Protein AF-A0A3D0R2D8-F1 (afdb_monomer_lite)

Foldseek 3Di:
DVVVVVVVVVVVVLLVVLVVQLVVCVVDDHDQLNLQLSLQLSQQFKKKWQALVRDIWIAHNVSDTDDRDDDAFQDWDQLDSGGIMTTDDDDHHDPCNVSSRVSSSVSSNVNVPPPPPVPVVVPLPVVLVCQLPDPVHDPVSNCVSCVSSVHHPVDDDDDDADDDDVPDDSSVVPD

pLDDT: mean 83.96, std 15.64, range [38.38, 98.12]

Radius of gyration: 22.22 Å; chains: 1; bounding box: 47×28×76 Å

Sequence (175 aa):
MLLRLSALDADAATAVRVIAHFEALLGGPIDAVSLVRSTAGLAECTAGLELADGRTVRFGPDGIALPGVPGQVSGGADLGAAGRVWLERRGAAGPFDEIVLEWMGVAARLLGTRPRTAEPPHAADPALLELVLSEREAVEDRARALRLLGLAPELPLRVVAVAGRPGADAGLEAV

Secondary structure (DSSP, 8-state):
-HHHHHHHHHHHHHHHHHHHHHHHHHTS---HHHHHHHHHHHHTSEEEEEETTS-EEEE-TTS-B--SS--S-SEEEE-GGGEEEEEE-SSSPPTTHHHHHHHHHHHHHHHHHS-----------HHHHHHHH-TTS-HHHHHHHHHHTT--TTSPP------PPTTS-HHHH--

Structure (mmCIF, N/CA/C/O backbone):
data_AF-A0A3D0R2D8-F1
#
_entry.id   AF-A0A3D0R2D8-F1
#
loop_
_atom_site.group_PDB
_atom_site.id
_atom_site.type_symbol
_atom_site.label_atom_id
_atom_site.label_alt_id
_atom_site.label_comp_id
_atom_site.label_asym_id
_atom_site.label_entity_id
_atom_site.label_seq_id
_atom_site.pdbx_PDB_ins_code
_atom_site.Cartn_x
_atom_site.Cartn_y
_atom_site.Cartn_z
_atom_site.occupancy
_atom_site.B_iso_or_equiv
_atom_site.auth_seq_id
_atom_site.auth_comp_id
_atom_site.auth_asym_id
_atom_site.auth_atom_id
_atom_site.pdbx_PDB_model_num
ATOM 1 N N . MET A 1 1 ? -22.496 -6.042 34.287 1.00 58.41 1 MET A N 1
ATOM 2 C CA . MET A 1 1 ? -21.044 -5.861 34.049 1.00 58.41 1 MET A CA 1
ATOM 3 C C . MET A 1 1 ? -20.459 -6.765 32.958 1.00 58.41 1 MET A C 1
ATOM 5 O O . MET A 1 1 ? -19.422 -6.399 32.430 1.00 58.41 1 MET A O 1
ATOM 9 N N . LEU A 1 2 ? -21.104 -7.870 32.551 1.00 65.19 2 LEU A N 1
ATOM 10 C CA . LEU A 1 2 ? -20.575 -8.783 31.517 1.00 65.19 2 LEU A CA 1
ATOM 11 C C . LEU A 1 2 ? -20.416 -8.140 30.123 1.00 65.19 2 LEU A C 1
ATOM 13 O O . LEU A 1 2 ? -19.392 -8.332 29.486 1.00 65.19 2 LEU A O 1
ATOM 17 N N . LEU A 1 3 ? -21.358 -7.289 29.698 1.00 67.06 3 LEU A N 1
ATOM 18 C CA . LEU A 1 3 ? -21.352 -6.672 28.359 1.00 67.06 3 LEU A CA 1
ATOM 19 C C . LEU A 1 3 ? -20.099 -5.834 28.047 1.00 67.06 3 LEU A C 1
ATOM 21 O O . LEU A 1 3 ? -19.654 -5.813 26.905 1.00 67.06 3 LEU A O 1
ATOM 25 N N . ARG A 1 4 ? -19.509 -5.151 29.042 1.00 73.56 4 ARG A N 1
ATOM 26 C CA . ARG A 1 4 ? -18.296 -4.344 28.811 1.00 73.56 4 ARG A CA 1
ATOM 27 C C . ARG A 1 4 ? -17.041 -5.200 28.691 1.00 73.56 4 ARG A C 1
ATOM 29 O O . ARG A 1 4 ? -16.153 -4.824 27.943 1.00 73.56 4 ARG A O 1
ATOM 36 N N . LEU A 1 5 ? -16.983 -6.331 29.395 1.00 69.62 5 LEU A N 1
ATOM 37 C CA . LEU A 1 5 ? -15.865 -7.266 29.289 1.00 69.62 5 LEU A CA 1
ATOM 38 C C . LEU A 1 5 ? -15.897 -7.996 27.941 1.00 69.62 5 LEU A C 1
ATOM 40 O O . LEU A 1 5 ? -14.864 -8.119 27.301 1.00 69.62 5 LEU A O 1
ATOM 44 N N . SER A 1 6 ? -17.086 -8.396 27.481 1.00 64.62 6 SER A N 1
ATOM 45 C CA . SER A 1 6 ? -17.270 -9.021 26.165 1.00 64.62 6 SER A CA 1
ATOM 46 C C . SER A 1 6 ? -16.885 -8.093 25.011 1.00 64.62 6 SER A C 1
ATOM 48 O O . SER A 1 6 ? -16.268 -8.538 24.052 1.00 64.62 6 SER A O 1
ATOM 50 N N . ALA A 1 7 ? -17.226 -6.803 25.104 1.00 67.00 7 ALA A N 1
ATOM 51 C CA . ALA A 1 7 ? -16.811 -5.812 24.112 1.00 67.00 7 ALA A CA 1
ATOM 52 C C . ALA A 1 7 ? -15.287 -5.601 24.122 1.00 67.00 7 ALA A C 1
ATOM 54 O O . ALA A 1 7 ? -14.669 -5.592 23.066 1.00 67.00 7 ALA A O 1
ATOM 55 N N . LEU A 1 8 ? -14.677 -5.514 25.311 1.00 77.12 8 LEU A N 1
ATOM 56 C CA . LEU A 1 8 ? -13.225 -5.372 25.448 1.00 77.12 8 LEU A CA 1
ATOM 57 C C . LEU A 1 8 ? -12.466 -6.572 24.854 1.00 77.12 8 LEU A C 1
ATOM 59 O O . LEU A 1 8 ? -11.447 -6.395 24.195 1.00 77.12 8 LEU A O 1
ATOM 63 N N . ASP A 1 9 ? -12.979 -7.784 25.076 1.00 79.31 9 ASP A N 1
ATOM 64 C CA . ASP A 1 9 ? -12.419 -9.023 24.529 1.00 79.31 9 ASP A CA 1
ATOM 65 C C . ASP A 1 9 ? -12.552 -9.078 22.997 1.00 79.31 9 ASP A C 1
ATOM 67 O O . ASP A 1 9 ? -11.610 -9.442 22.294 1.00 79.31 9 ASP A O 1
ATOM 71 N N . ALA A 1 10 ? -13.686 -8.619 22.454 1.00 79.94 10 ALA A N 1
ATOM 72 C CA . ALA A 1 10 ? -13.892 -8.514 21.010 1.00 79.94 10 ALA A CA 1
ATOM 73 C C . ALA A 1 10 ? -12.959 -7.480 20.349 1.00 79.94 10 ALA A C 1
ATOM 75 O O . ALA A 1 10 ? -12.426 -7.743 19.263 1.00 79.94 10 ALA A O 1
ATOM 76 N N . ASP A 1 11 ? -12.726 -6.338 20.998 1.00 86.88 11 ASP A N 1
ATOM 77 C CA . ASP A 1 11 ? -11.808 -5.303 20.512 1.00 86.88 11 ASP A CA 1
ATOM 78 C C . ASP A 1 11 ? -10.357 -5.790 20.554 1.00 86.88 11 ASP A C 1
ATOM 80 O O . ASP A 1 11 ? -9.629 -5.659 19.568 1.00 86.88 11 ASP A O 1
ATOM 84 N N . ALA A 1 12 ? -9.954 -6.446 21.646 1.00 88.38 12 ALA A N 1
ATOM 85 C CA . ALA A 1 12 ? -8.637 -7.065 21.763 1.00 88.38 12 ALA A CA 1
ATOM 86 C C . ALA A 1 12 ? -8.424 -8.146 20.691 1.00 88.38 12 ALA A C 1
ATOM 88 O O . ALA A 1 12 ? -7.400 -8.154 20.006 1.00 88.38 12 ALA A O 1
ATOM 89 N N . ALA A 1 13 ? -9.416 -9.015 20.475 1.00 88.56 13 ALA A N 1
ATOM 90 C CA . ALA A 1 13 ? -9.363 -10.018 19.417 1.00 88.56 13 ALA A CA 1
ATOM 91 C C . ALA A 1 13 ? -9.268 -9.380 18.020 1.00 88.56 13 ALA A C 1
ATOM 93 O O . ALA A 1 13 ? -8.617 -9.931 17.133 1.00 88.56 13 ALA A O 1
ATOM 94 N N . THR A 1 14 ? -9.895 -8.219 17.809 1.00 89.88 14 THR A N 1
ATOM 95 C CA . THR A 1 14 ? -9.796 -7.473 16.545 1.00 89.88 14 THR A CA 1
ATOM 96 C C . THR A 1 14 ? -8.408 -6.874 16.352 1.00 89.88 14 THR A C 1
ATOM 98 O O . THR A 1 14 ? -7.830 -7.052 15.281 1.00 89.88 14 THR A O 1
ATOM 101 N N . ALA A 1 15 ? -7.830 -6.260 17.385 1.00 91.19 15 ALA A N 1
ATOM 102 C CA . ALA A 1 15 ? -6.461 -5.750 17.340 1.00 91.19 15 ALA A CA 1
ATOM 103 C C . ALA A 1 15 ? -5.446 -6.862 17.013 1.00 91.19 15 ALA A C 1
ATOM 105 O O . ALA A 1 15 ? -4.596 -6.691 16.140 1.00 91.19 15 ALA A O 1
ATOM 106 N N . VAL A 1 16 ? -5.586 -8.041 17.632 1.00 93.31 16 VAL A N 1
ATOM 107 C CA . VAL A 1 16 ? -4.740 -9.210 17.325 1.00 93.31 16 VAL A CA 1
ATOM 108 C C . VAL A 1 16 ? -4.914 -9.672 15.875 1.00 93.31 16 VAL A C 1
ATOM 110 O O . VAL A 1 16 ? -3.930 -10.019 15.226 1.00 93.31 16 VAL A O 1
ATOM 113 N N . ARG A 1 17 ? -6.136 -9.647 15.325 1.00 92.88 17 ARG A N 1
ATOM 114 C CA . ARG A 1 17 ? -6.368 -9.979 13.907 1.00 92.88 17 ARG A CA 1
ATOM 115 C C . ARG A 1 17 ? -5.703 -8.991 12.952 1.00 92.88 17 ARG A C 1
ATOM 117 O O . ARG A 1 17 ? -5.198 -9.424 11.919 1.00 92.88 17 ARG A O 1
ATOM 124 N N . VAL A 1 18 ? -5.687 -7.698 13.285 1.00 94.19 18 VAL A N 1
ATOM 125 C CA . VAL A 1 18 ? -4.964 -6.682 12.502 1.00 94.19 18 VAL A CA 1
ATOM 126 C C . VAL A 1 18 ? -3.472 -7.005 12.479 1.00 94.19 18 VAL A C 1
ATOM 128 O O . VAL A 1 18 ? -2.885 -7.070 11.402 1.00 94.19 18 VAL A O 1
ATOM 131 N N . ILE A 1 19 ? -2.880 -7.289 13.641 1.00 93.75 19 ILE A N 1
ATOM 132 C CA . ILE A 1 19 ? -1.465 -7.674 13.750 1.00 93.75 19 ILE A CA 1
ATOM 133 C C . ILE A 1 19 ? -1.178 -8.920 12.904 1.00 93.75 19 ILE A C 1
ATOM 135 O O . ILE A 1 19 ? -0.324 -8.884 12.020 1.00 93.75 19 ILE A O 1
ATOM 139 N N . ALA A 1 20 ? -1.956 -9.986 13.104 1.00 93.06 20 ALA A N 1
ATOM 140 C CA . ALA A 1 20 ? -1.786 -11.248 12.388 1.00 93.06 20 ALA A CA 1
ATOM 141 C C . ALA A 1 20 ? -1.917 -11.087 10.861 1.00 93.06 20 ALA A C 1
ATOM 143 O O . ALA A 1 20 ? -1.238 -11.779 10.103 1.00 93.06 20 ALA A O 1
ATOM 144 N N . HIS A 1 21 ? -2.764 -10.163 10.391 1.00 93.62 21 HIS A N 1
ATOM 145 C CA . HIS A 1 21 ? -2.882 -9.847 8.968 1.00 93.62 21 HIS A CA 1
ATOM 146 C C . HIS A 1 21 ? -1.572 -9.286 8.399 1.00 93.62 21 HIS A C 1
ATOM 148 O O . HIS A 1 21 ? -1.103 -9.744 7.355 1.00 93.62 21 HIS A O 1
ATOM 154 N N . PHE A 1 22 ? -0.956 -8.320 9.085 1.00 94.62 22 PHE A N 1
ATOM 155 C CA . PHE A 1 22 ? 0.317 -7.752 8.644 1.00 94.62 22 PHE A CA 1
ATOM 156 C C . PHE A 1 22 ? 1.475 -8.739 8.792 1.00 94.62 22 PHE A C 1
ATOM 158 O O . PHE A 1 22 ? 2.309 -8.819 7.893 1.00 94.62 22 PHE A O 1
ATOM 165 N N . GLU A 1 23 ? 1.508 -9.543 9.855 1.00 93.50 23 GLU A N 1
ATOM 166 C CA . GLU A 1 23 ? 2.488 -10.628 9.994 1.00 93.50 23 GLU A CA 1
ATOM 167 C C . GLU A 1 23 ? 2.396 -11.627 8.831 1.00 93.50 23 GLU A C 1
ATOM 169 O O . GLU A 1 23 ? 3.422 -12.018 8.272 1.00 93.50 23 GLU A O 1
ATOM 174 N N . ALA A 1 24 ? 1.180 -11.985 8.401 1.00 90.75 24 ALA A N 1
ATOM 175 C CA . ALA A 1 24 ? 0.974 -12.853 7.244 1.00 90.75 24 ALA A CA 1
ATOM 176 C C . ALA A 1 24 ? 1.486 -12.219 5.938 1.00 90.75 24 ALA A C 1
ATOM 178 O O . ALA A 1 24 ? 2.142 -12.901 5.149 1.00 90.75 24 ALA A O 1
ATOM 179 N N . LEU A 1 25 ? 1.247 -10.918 5.724 1.00 88.19 25 LEU A N 1
ATOM 180 C CA . LEU A 1 25 ? 1.807 -10.182 4.581 1.00 88.19 25 LEU A CA 1
ATOM 181 C C . LEU A 1 25 ? 3.342 -10.146 4.614 1.00 88.19 25 LEU A C 1
ATOM 183 O O . LEU A 1 25 ? 3.988 -10.276 3.575 1.00 88.19 25 LEU A O 1
ATOM 187 N N . LEU A 1 26 ? 3.927 -9.996 5.803 1.00 87.19 26 LEU A N 1
ATOM 188 C CA . LEU A 1 26 ? 5.376 -9.954 6.012 1.00 87.19 26 LEU A CA 1
ATOM 189 C C . LEU A 1 26 ? 6.051 -11.331 5.924 1.00 87.19 26 LEU A C 1
ATOM 191 O O . LEU A 1 26 ? 7.269 -11.401 5.760 1.00 87.19 26 LEU A O 1
ATOM 195 N N . GLY A 1 27 ? 5.280 -12.419 5.991 1.00 82.25 27 GLY A N 1
ATOM 196 C CA . GLY A 1 27 ? 5.772 -13.788 5.828 1.00 82.25 27 GLY A CA 1
ATOM 197 C C . GLY A 1 27 ? 6.194 -14.149 4.397 1.00 82.25 27 GLY A C 1
ATOM 198 O O . GLY A 1 27 ? 6.804 -15.200 4.193 1.00 82.25 27 GLY A O 1
ATOM 199 N N . GLY A 1 28 ? 5.894 -13.300 3.407 1.00 77.19 28 GLY A N 1
ATOM 200 C CA . GLY A 1 28 ? 6.217 -13.510 1.994 1.00 77.19 28 GLY A CA 1
ATOM 201 C C . GLY A 1 28 ? 6.883 -12.300 1.323 1.00 77.19 28 GLY A C 1
ATOM 202 O O . GLY A 1 28 ? 7.179 -11.295 1.974 1.00 77.19 28 GLY A O 1
ATOM 203 N N . PRO A 1 29 ? 7.157 -12.375 0.007 1.00 75.88 29 PRO A N 1
ATOM 204 C CA . PRO A 1 29 ? 7.560 -11.206 -0.764 1.00 75.88 29 PRO A CA 1
ATOM 205 C C . PRO A 1 29 ? 6.412 -10.188 -0.775 1.00 75.88 29 PRO A C 1
ATOM 207 O O . PRO A 1 29 ? 5.359 -10.429 -1.358 1.00 75.88 29 PRO A O 1
ATOM 210 N N . ILE A 1 30 ? 6.630 -9.057 -0.108 1.00 83.12 30 ILE A N 1
ATOM 211 C CA . ILE A 1 30 ? 5.672 -7.960 -0.011 1.00 83.12 30 ILE A CA 1
ATOM 212 C C . ILE A 1 30 ? 6.052 -6.845 -0.987 1.00 83.12 30 ILE A C 1
ATOM 214 O O . ILE A 1 30 ? 7.210 -6.429 -1.054 1.00 83.12 30 ILE A O 1
ATOM 218 N N . ASP A 1 31 ? 5.068 -6.358 -1.740 1.00 89.19 31 ASP A N 1
ATOM 219 C CA . ASP A 1 31 ? 5.195 -5.182 -2.596 1.00 89.19 31 ASP A CA 1
ATOM 220 C C . ASP A 1 31 ? 4.216 -4.076 -2.170 1.00 89.19 31 ASP A C 1
ATOM 222 O O . ASP A 1 31 ? 3.278 -4.289 -1.396 1.00 89.19 31 ASP A O 1
ATOM 226 N N . ALA A 1 32 ? 4.454 -2.861 -2.669 1.00 92.31 32 ALA A N 1
ATOM 227 C CA . ALA A 1 32 ? 3.651 -1.687 -2.336 1.00 92.31 32 ALA A CA 1
ATOM 228 C C . ALA A 1 32 ? 2.169 -1.847 -2.724 1.00 92.31 32 ALA A C 1
ATOM 230 O O . ALA A 1 32 ? 1.289 -1.360 -2.018 1.00 92.31 32 ALA A O 1
ATOM 231 N N . VAL A 1 33 ? 1.879 -2.539 -3.830 1.00 93.31 33 VAL A N 1
ATOM 232 C CA . VAL A 1 33 ? 0.512 -2.732 -4.335 1.00 93.31 33 VAL A CA 1
ATOM 233 C C . VAL A 1 33 ? -0.282 -3.643 -3.409 1.00 93.31 33 VAL A C 1
ATOM 235 O O . VAL A 1 33 ? -1.394 -3.299 -3.008 1.00 93.31 33 VAL A O 1
ATOM 238 N N . SER A 1 34 ? 0.295 -4.784 -3.054 1.00 93.62 34 SER A N 1
ATOM 239 C CA . SER A 1 34 ? -0.321 -5.806 -2.216 1.00 93.62 34 SER A CA 1
ATOM 240 C C . SER A 1 34 ? -0.510 -5.302 -0.791 1.00 93.62 34 SER A C 1
ATOM 242 O O . SER A 1 34 ? -1.581 -5.516 -0.222 1.00 93.62 34 SER A O 1
ATOM 244 N N . LEU A 1 35 ? 0.469 -4.564 -0.248 1.00 95.75 35 LEU A N 1
ATOM 245 C CA . LEU A 1 35 ? 0.347 -3.900 1.051 1.00 95.75 35 LEU A CA 1
ATOM 246 C C . LEU A 1 35 ? -0.835 -2.922 1.065 1.00 95.75 35 LEU A C 1
ATOM 248 O O . LEU A 1 35 ? -1.751 -3.082 1.865 1.00 95.75 35 LEU A O 1
ATOM 252 N N . VAL A 1 36 ? -0.853 -1.936 0.161 1.00 97.38 36 VAL A N 1
ATOM 253 C CA . VAL A 1 36 ? -1.885 -0.883 0.173 1.00 97.38 36 VAL A CA 1
ATOM 254 C C . VAL A 1 36 ? -3.274 -1.447 -0.116 1.00 97.38 36 VAL A C 1
ATOM 256 O O . VAL A 1 36 ? -4.235 -1.069 0.554 1.00 97.38 36 VAL A O 1
ATOM 259 N N . ARG A 1 37 ? -3.396 -2.373 -1.077 1.00 96.94 37 ARG A N 1
ATOM 260 C CA . ARG A 1 37 ? -4.674 -3.023 -1.399 1.00 96.94 37 ARG A CA 1
ATOM 261 C C . ARG A 1 37 ? -5.223 -3.805 -0.208 1.00 96.94 37 ARG A C 1
ATOM 263 O O . ARG A 1 37 ? -6.409 -3.694 0.091 1.00 96.94 37 ARG A O 1
ATOM 270 N N . SER A 1 38 ? -4.371 -4.578 0.463 1.00 96.06 38 SER A N 1
ATOM 271 C CA . SER A 1 38 ? -4.790 -5.381 1.617 1.00 96.06 38 SER A CA 1
ATOM 272 C C . SER A 1 38 ? -5.170 -4.489 2.795 1.00 96.06 38 SER A C 1
ATOM 274 O O . SER A 1 38 ? -6.214 -4.712 3.405 1.00 96.06 38 SER A O 1
ATOM 276 N N . THR A 1 39 ? -4.406 -3.419 3.047 1.00 97.75 39 THR A N 1
ATOM 277 C CA . THR A 1 39 ? -4.751 -2.428 4.073 1.00 97.75 39 THR A CA 1
ATOM 278 C C . THR A 1 39 ? -6.089 -1.749 3.792 1.00 97.75 39 THR A C 1
ATOM 280 O O . THR A 1 39 ? -6.881 -1.587 4.715 1.00 97.75 39 THR A O 1
ATOM 283 N N . ALA A 1 40 ? -6.376 -1.377 2.540 1.00 97.19 40 ALA A N 1
ATOM 284 C CA . ALA A 1 40 ? -7.650 -0.750 2.186 1.00 97.19 40 ALA A CA 1
ATOM 285 C C . ALA A 1 40 ? -8.847 -1.675 2.472 1.00 97.19 40 ALA A C 1
ATOM 287 O O . ALA A 1 40 ? -9.860 -1.237 3.018 1.00 97.19 40 ALA A O 1
ATOM 288 N N . GLY A 1 41 ? -8.709 -2.969 2.160 1.00 96.25 41 GLY A N 1
ATOM 289 C CA . GLY A 1 41 ? -9.711 -3.981 2.498 1.00 96.25 41 GLY A CA 1
ATOM 290 C C . GLY A 1 41 ? -9.862 -4.180 4.009 1.00 96.25 41 GLY A C 1
ATOM 291 O O . GLY A 1 41 ? -10.980 -4.185 4.512 1.00 96.25 41 GLY A O 1
ATOM 292 N N . LEU A 1 42 ? -8.748 -4.283 4.742 1.00 95.38 42 LEU A N 1
ATOM 293 C CA . LEU A 1 42 ? -8.740 -4.468 6.198 1.00 95.38 42 LEU A CA 1
ATOM 294 C C . LEU A 1 42 ? -9.343 -3.272 6.952 1.00 95.38 42 LEU A C 1
ATOM 296 O O . LEU A 1 42 ? -10.063 -3.460 7.928 1.00 95.38 42 LEU A O 1
ATOM 300 N N . ALA A 1 43 ? -9.032 -2.049 6.518 1.00 95.62 43 ALA A N 1
ATOM 301 C CA . ALA A 1 43 ? -9.518 -0.816 7.134 1.00 95.62 43 ALA A CA 1
ATOM 302 C C . ALA A 1 43 ? -10.932 -0.429 6.666 1.00 95.62 43 ALA A C 1
ATOM 304 O O . ALA A 1 43 ? -11.526 0.504 7.217 1.00 95.62 43 ALA A O 1
ATOM 305 N N . GLU A 1 44 ? -11.459 -1.096 5.637 1.00 95.44 44 GLU A N 1
ATOM 306 C CA . GLU A 1 44 ? -12.734 -0.767 4.991 1.00 95.44 44 GLU A CA 1
ATOM 307 C C . GLU A 1 44 ? -12.808 0.711 4.547 1.00 95.44 44 GLU A C 1
ATOM 309 O O . GLU A 1 44 ? -13.859 1.358 4.566 1.00 95.44 44 GLU A O 1
ATOM 314 N N . CYS A 1 45 ? -11.668 1.282 4.159 1.00 96.75 45 CYS A N 1
ATOM 315 C CA . CYS A 1 45 ? -11.562 2.631 3.614 1.00 96.75 45 CYS A CA 1
ATOM 316 C C . CYS A 1 45 ? -10.406 2.719 2.614 1.00 96.75 45 CYS A C 1
ATOM 318 O O . CYS A 1 45 ? -9.630 1.782 2.446 1.00 96.75 45 CYS A O 1
ATOM 320 N N . THR A 1 46 ? -10.299 3.841 1.902 1.00 97.88 46 THR A N 1
ATOM 321 C CA . THR A 1 46 ? -9.178 4.031 0.982 1.00 97.88 46 THR A CA 1
ATOM 322 C C . THR A 1 46 ? -7.874 4.145 1.768 1.00 97.88 46 THR A C 1
ATOM 324 O O . THR A 1 46 ? -7.806 4.885 2.746 1.00 97.88 46 THR A O 1
ATOM 327 N N . ALA A 1 47 ? -6.840 3.442 1.314 1.00 98.12 47 ALA A N 1
ATOM 328 C CA . ALA A 1 47 ? -5.495 3.509 1.872 1.00 98.12 47 ALA A CA 1
ATOM 329 C C . ALA A 1 47 ? -4.499 3.953 0.802 1.00 98.12 47 ALA A C 1
ATOM 331 O O . ALA A 1 47 ? -4.712 3.729 -0.398 1.00 98.12 47 ALA A O 1
ATOM 332 N N . GLY A 1 48 ? -3.393 4.552 1.236 1.00 97.75 48 GLY A N 1
ATOM 333 C CA . GLY A 1 48 ? -2.318 4.932 0.336 1.00 97.75 48 GLY A CA 1
ATOM 334 C C . GLY A 1 48 ? -0.930 4.898 0.955 1.00 97.75 48 GLY A C 1
ATOM 335 O O . GLY A 1 48 ? -0.758 4.924 2.175 1.00 97.75 48 GLY A O 1
ATOM 336 N N . LEU A 1 49 ? 0.053 4.802 0.066 1.00 97.00 49 LEU A N 1
ATOM 337 C CA . LEU A 1 49 ? 1.483 4.808 0.339 1.00 97.00 49 LEU A CA 1
ATOM 338 C C . LEU A 1 49 ? 2.164 5.696 -0.697 1.00 97.00 49 LEU A C 1
ATOM 340 O O . LEU A 1 49 ? 1.958 5.538 -1.899 1.00 97.00 49 LEU A O 1
ATOM 344 N N . GLU A 1 50 ? 3.014 6.588 -0.225 1.00 94.88 50 GLU A N 1
ATOM 345 C CA . GLU A 1 50 ? 3.960 7.343 -1.032 1.00 94.88 50 GLU A CA 1
ATOM 346 C C . GLU A 1 50 ? 5.350 6.867 -0.631 1.00 94.88 50 GLU A C 1
ATOM 348 O O . GLU A 1 50 ? 5.667 6.810 0.558 1.00 94.88 50 GLU A O 1
ATOM 353 N N . LEU A 1 51 ? 6.140 6.463 -1.620 1.00 90.81 51 LEU A N 1
ATOM 354 C CA . LEU A 1 51 ? 7.505 5.987 -1.441 1.00 90.81 51 LEU A CA 1
ATOM 355 C C . LEU A 1 51 ? 8.495 7.154 -1.497 1.00 90.81 51 LEU A C 1
ATOM 357 O O . LEU A 1 51 ? 8.196 8.227 -2.011 1.00 90.81 51 LEU A O 1
ATOM 361 N N . ALA A 1 52 ? 9.719 6.901 -1.038 1.00 86.75 52 ALA A N 1
ATOM 362 C CA . ALA A 1 52 ? 10.834 7.850 -1.082 1.00 86.75 52 ALA A CA 1
ATOM 363 C C . ALA A 1 52 ? 11.111 8.452 -2.475 1.00 86.75 52 ALA A C 1
ATOM 365 O O . ALA A 1 52 ? 11.580 9.580 -2.587 1.00 86.75 52 ALA A O 1
ATOM 366 N N . ASP A 1 53 ? 10.837 7.685 -3.535 1.00 82.56 53 ASP A N 1
ATOM 367 C CA . ASP A 1 53 ? 11.020 8.082 -4.936 1.00 82.56 53 ASP A CA 1
ATOM 368 C C . ASP A 1 53 ? 9.824 8.873 -5.507 1.00 82.56 53 ASP A C 1
ATOM 370 O O . ASP A 1 53 ? 9.781 9.161 -6.700 1.00 82.56 53 ASP A O 1
ATOM 374 N N . GLY A 1 54 ? 8.850 9.231 -4.664 1.00 85.94 54 GLY A N 1
ATOM 375 C CA . GLY A 1 54 ? 7.654 9.983 -5.040 1.00 85.94 54 GLY A CA 1
ATOM 376 C C . GLY A 1 54 ? 6.567 9.136 -5.703 1.00 85.9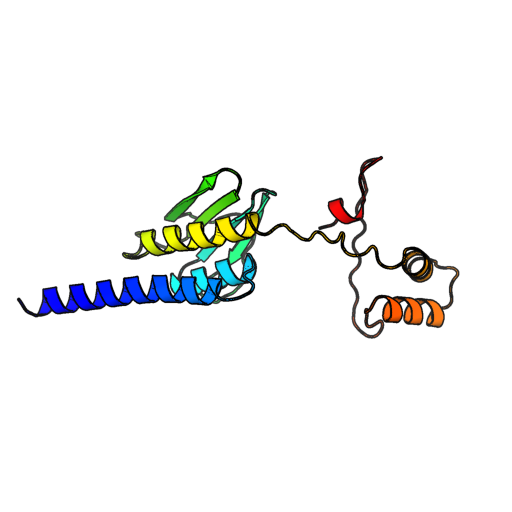4 54 GLY A C 1
ATOM 377 O O . GLY A 1 54 ? 5.487 9.655 -5.989 1.00 85.94 54 GLY A O 1
ATOM 378 N N . ARG A 1 55 ? 6.797 7.835 -5.939 1.00 88.06 55 ARG A N 1
ATOM 379 C CA . ARG A 1 55 ? 5.745 6.957 -6.462 1.00 88.06 55 ARG A CA 1
ATOM 380 C C . ARG A 1 55 ? 4.657 6.777 -5.417 1.00 88.06 55 ARG A C 1
ATOM 382 O O . ARG A 1 55 ? 4.920 6.455 -4.257 1.00 88.06 55 ARG A O 1
ATOM 389 N N . THR A 1 56 ? 3.420 6.919 -5.870 1.00 93.44 56 THR A N 1
ATOM 390 C CA . THR A 1 56 ? 2.239 6.818 -5.024 1.00 93.44 56 THR A CA 1
ATOM 391 C C . THR A 1 56 ? 1.363 5.643 -5.430 1.00 93.44 56 THR A C 1
ATOM 393 O O . THR A 1 56 ? 1.039 5.467 -6.604 1.00 93.44 56 THR A O 1
ATOM 396 N N . VAL A 1 57 ? 0.934 4.867 -4.439 1.00 95.19 57 VAL A N 1
ATOM 397 C CA . VAL A 1 57 ? 0.006 3.748 -4.581 1.00 95.19 57 VAL A CA 1
ATOM 398 C C . VAL A 1 57 ? -1.217 4.025 -3.718 1.00 95.19 57 VAL A C 1
ATOM 400 O O . VAL A 1 57 ? -1.081 4.360 -2.544 1.00 95.19 57 VAL A O 1
ATOM 403 N N . ARG A 1 58 ? -2.415 3.881 -4.290 1.00 97.50 58 ARG A N 1
ATOM 404 C CA . ARG A 1 58 ? -3.679 4.170 -3.605 1.00 97.50 58 ARG A CA 1
ATOM 405 C C . ARG A 1 58 ? -4.759 3.183 -4.031 1.00 97.50 58 ARG A C 1
ATOM 407 O O . ARG A 1 58 ? -4.921 2.932 -5.225 1.00 97.50 58 ARG A O 1
ATOM 414 N N . PHE A 1 59 ? -5.498 2.635 -3.071 1.00 97.94 59 PHE A N 1
ATOM 415 C CA . PHE A 1 59 ? -6.555 1.651 -3.323 1.00 97.94 59 PHE A CA 1
ATOM 416 C C . PHE A 1 59 ? -7.816 1.959 -2.522 1.00 97.94 59 PHE A C 1
ATOM 418 O O . PHE A 1 59 ? -7.740 2.410 -1.380 1.00 97.94 59 PHE A O 1
ATOM 425 N N . GLY A 1 60 ? -8.976 1.718 -3.132 1.00 96.00 60 GLY A N 1
ATOM 426 C CA . GLY A 1 60 ? -10.262 1.662 -2.444 1.00 96.00 60 GLY A CA 1
ATOM 427 C C . GLY A 1 60 ? -10.446 0.359 -1.655 1.00 96.00 60 GLY A C 1
ATOM 428 O O . GLY A 1 60 ? -9.724 -0.612 -1.895 1.00 96.00 60 GLY A O 1
ATOM 429 N N . PRO A 1 61 ? -11.421 0.312 -0.726 1.00 95.94 61 PRO A N 1
ATOM 430 C CA . PRO A 1 61 ? -11.718 -0.891 0.061 1.00 95.94 61 PRO A CA 1
ATOM 431 C C . PRO A 1 61 ? -12.259 -2.056 -0.783 1.00 95.94 61 PRO A C 1
ATOM 433 O O . PRO A 1 61 ? -12.229 -3.204 -0.357 1.00 95.94 61 PRO A O 1
ATOM 436 N N . ASP A 1 62 ? -12.720 -1.767 -1.998 1.00 92.06 62 ASP A N 1
ATOM 437 C CA . ASP A 1 62 ? -13.108 -2.727 -3.035 1.00 92.06 62 ASP A CA 1
ATOM 438 C C . ASP A 1 62 ? -11.906 -3.321 -3.797 1.00 92.06 62 ASP A C 1
ATOM 440 O O . ASP 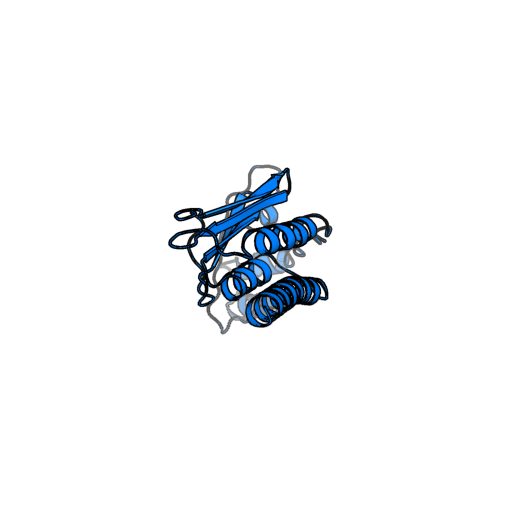A 1 62 ? -12.076 -4.147 -4.695 1.00 92.06 62 ASP A O 1
ATOM 444 N N . GLY A 1 63 ? -10.684 -2.905 -3.457 1.00 90.12 63 GLY A N 1
ATOM 445 C CA . GLY A 1 63 ? -9.459 -3.329 -4.125 1.00 90.12 63 GLY A CA 1
ATOM 446 C C . GLY A 1 63 ? -9.220 -2.646 -5.473 1.00 90.12 63 GLY A C 1
ATOM 447 O O . GLY A 1 63 ? -8.301 -3.047 -6.196 1.00 90.12 63 GLY A O 1
ATOM 448 N N . ILE A 1 64 ? -9.995 -1.611 -5.814 1.00 91.06 64 ILE A N 1
ATOM 449 C CA . ILE A 1 64 ? -9.817 -0.842 -7.047 1.00 91.06 64 ILE A CA 1
ATOM 450 C C . ILE A 1 64 ? -8.689 0.175 -6.861 1.00 91.06 64 ILE A C 1
ATOM 452 O O . ILE A 1 64 ? -8.642 0.914 -5.875 1.00 91.06 64 ILE A O 1
ATOM 456 N N . ALA A 1 65 ? -7.764 0.218 -7.821 1.00 93.44 65 ALA A N 1
ATOM 457 C CA . ALA A 1 65 ? -6.697 1.211 -7.842 1.00 93.44 65 ALA A CA 1
ATOM 458 C C . ALA A 1 65 ? -7.276 2.612 -8.083 1.00 93.44 65 ALA A C 1
ATOM 460 O O . ALA A 1 65 ? -8.097 2.816 -8.980 1.00 93.44 65 ALA A O 1
ATOM 461 N N . LEU A 1 66 ? -6.814 3.583 -7.303 1.00 92.69 66 LEU A N 1
ATOM 462 C CA . LEU A 1 66 ? -7.191 4.988 -7.420 1.00 92.69 66 LEU A CA 1
ATOM 463 C C . LEU A 1 66 ? -5.986 5.816 -7.899 1.00 92.69 66 LEU A C 1
ATOM 465 O O . LEU A 1 66 ? -4.846 5.369 -7.769 1.00 92.69 66 LEU A O 1
ATOM 469 N N . PRO A 1 67 ? -6.203 7.028 -8.445 1.00 88.69 67 PRO A N 1
ATOM 470 C CA . PRO A 1 67 ? -5.111 7.924 -8.833 1.00 88.69 67 PRO A CA 1
ATOM 471 C C . PRO A 1 67 ? -4.122 8.211 -7.686 1.00 88.69 67 PRO A C 1
ATOM 473 O O . PRO A 1 67 ? -4.432 8.021 -6.516 1.00 88.69 67 PRO A O 1
ATOM 476 N N . GLY A 1 68 ? -2.928 8.722 -7.982 1.00 75.50 68 GLY A N 1
ATOM 477 C CA . GLY A 1 68 ? -1.913 8.967 -6.943 1.00 75.50 68 GLY A CA 1
ATOM 478 C C . GLY A 1 68 ? -2.228 10.124 -5.984 1.00 75.50 68 GLY A C 1
ATOM 479 O O . GLY A 1 68 ? -1.713 10.162 -4.879 1.00 75.50 68 GLY A O 1
ATOM 480 N N . VAL A 1 69 ? -3.096 11.065 -6.364 1.00 83.19 69 VAL A N 1
ATOM 481 C CA . VAL A 1 69 ? -3.383 12.258 -5.546 1.00 83.19 69 VAL A CA 1
ATOM 482 C C . VAL A 1 69 ? -4.311 11.897 -4.381 1.00 83.19 69 VAL A C 1
ATOM 484 O O . VAL A 1 69 ? -5.450 11.513 -4.664 1.00 83.19 69 VAL A O 1
ATOM 487 N N . PRO A 1 70 ? -3.894 12.023 -3.104 1.00 83.88 70 PRO A N 1
ATOM 488 C CA . PRO A 1 70 ? -4.750 11.699 -1.966 1.00 83.88 70 PRO A CA 1
ATOM 489 C C . PRO A 1 70 ? -6.058 12.493 -1.987 1.00 83.88 70 PRO A C 1
ATOM 491 O O . PRO A 1 70 ? -6.079 13.668 -2.359 1.00 83.88 70 PRO A O 1
ATOM 494 N N . GLY A 1 71 ? -7.147 11.844 -1.582 1.00 85.81 71 GLY A N 1
ATOM 495 C CA . GLY A 1 71 ? -8.403 12.523 -1.280 1.00 85.81 71 GLY A CA 1
ATOM 496 C C . GLY A 1 71 ? -8.338 13.243 0.071 1.00 85.81 71 GLY A C 1
ATOM 497 O O . GLY A 1 71 ? -7.349 13.883 0.426 1.00 85.81 71 GLY A O 1
ATOM 498 N N . GLN A 1 72 ? -9.404 13.122 0.864 1.00 90.12 72 GLN A N 1
ATOM 499 C CA . GLN A 1 72 ? -9.405 13.627 2.235 1.00 90.12 72 GLN A CA 1
ATOM 500 C C . GLN A 1 72 ? -8.728 12.616 3.165 1.00 90.12 72 GLN A C 1
ATOM 502 O O . GLN A 1 72 ? -9.302 11.576 3.482 1.00 90.12 72 GLN A O 1
ATOM 507 N N . VAL A 1 73 ? -7.519 12.941 3.620 1.00 94.25 73 VAL A N 1
ATOM 508 C CA . VAL A 1 73 ? -6.771 12.119 4.579 1.00 94.25 73 VAL A CA 1
ATOM 509 C C . VAL A 1 73 ? -7.421 12.208 5.962 1.00 94.25 73 VAL A C 1
ATOM 511 O O . VAL A 1 73 ? -7.547 13.298 6.518 1.00 94.25 73 VAL A O 1
ATOM 514 N N . SER A 1 74 ? -7.818 11.063 6.519 1.00 93.88 74 SER A N 1
ATOM 515 C CA . SER A 1 74 ? -8.388 10.951 7.870 1.00 93.88 74 SER A CA 1
ATOM 516 C C . SER A 1 74 ? -7.334 10.638 8.936 1.00 93.88 74 SER A C 1
ATOM 518 O O . SER A 1 74 ? -7.556 10.900 10.114 1.00 93.88 74 SER A O 1
ATOM 520 N N . GLY A 1 75 ? -6.192 10.086 8.528 1.00 94.88 75 GLY A N 1
ATOM 521 C CA . GLY A 1 75 ? -5.056 9.772 9.390 1.00 94.88 75 GLY A CA 1
ATOM 522 C C . GLY A 1 75 ? -3.864 9.305 8.561 1.00 94.88 75 GLY A C 1
ATOM 523 O O . GLY A 1 75 ? -4.032 8.845 7.430 1.00 94.88 75 GLY A O 1
ATOM 524 N N . GLY A 1 76 ? -2.657 9.435 9.100 1.00 95.69 76 GLY A N 1
ATOM 525 C CA . GLY A 1 76 ? -1.446 9.006 8.412 1.00 95.69 76 GLY A CA 1
ATOM 526 C C . GLY A 1 76 ? -0.241 8.913 9.331 1.00 95.69 76 GLY A C 1
ATOM 527 O O . GLY A 1 76 ? -0.250 9.456 10.434 1.00 95.69 76 GLY A O 1
ATOM 528 N N . ALA A 1 77 ? 0.787 8.225 8.848 1.00 96.31 77 ALA A N 1
ATOM 529 C CA . ALA A 1 77 ? 2.068 8.090 9.522 1.00 96.31 77 ALA A CA 1
ATOM 530 C C . ALA A 1 77 ? 3.202 8.476 8.567 1.00 96.31 77 ALA A C 1
ATOM 532 O O . ALA A 1 77 ? 3.275 8.003 7.429 1.00 96.31 77 ALA A O 1
ATOM 533 N N . ASP A 1 78 ? 4.085 9.343 9.055 1.00 94.56 78 ASP A N 1
ATOM 534 C CA . ASP A 1 78 ? 5.317 9.722 8.374 1.00 94.56 78 ASP A CA 1
ATOM 535 C C . ASP A 1 78 ? 6.384 8.636 8.599 1.00 94.56 78 ASP A C 1
ATOM 537 O O . ASP A 1 78 ? 6.597 8.150 9.719 1.00 94.56 78 ASP A O 1
ATOM 541 N N . LEU A 1 79 ? 7.031 8.203 7.518 1.00 93.31 79 LEU A N 1
ATOM 542 C CA . LEU A 1 79 ? 8.063 7.165 7.538 1.00 93.31 79 LEU A CA 1
ATOM 543 C C . LEU A 1 79 ? 9.467 7.748 7.311 1.00 93.31 79 LEU A C 1
ATOM 545 O O . LEU A 1 79 ? 10.412 6.993 7.067 1.00 93.31 79 LEU A O 1
ATOM 549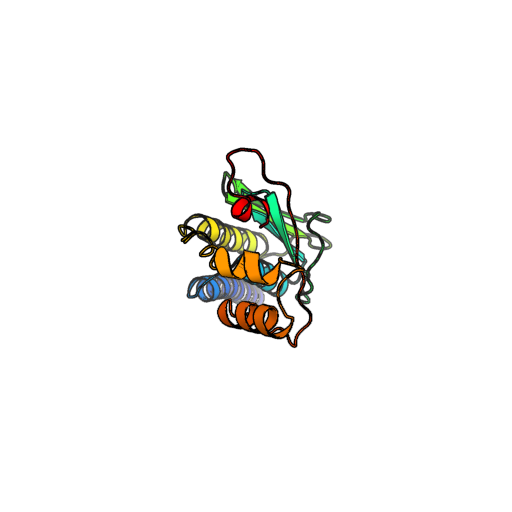 N N . GLY A 1 80 ? 9.620 9.070 7.397 1.00 89.69 80 GLY A N 1
ATOM 550 C CA . GLY A 1 80 ? 10.846 9.800 7.116 1.00 89.69 80 GLY A CA 1
ATOM 551 C C . GLY A 1 80 ? 11.306 9.572 5.681 1.00 89.69 80 GLY A C 1
ATOM 552 O O . GLY A 1 80 ? 10.538 9.677 4.730 1.00 89.69 80 GLY A O 1
ATOM 553 N N . ALA A 1 81 ? 12.571 9.184 5.520 1.00 86.00 81 ALA A N 1
ATOM 554 C CA . ALA A 1 81 ? 13.153 8.912 4.208 1.00 86.00 81 ALA A CA 1
ATOM 555 C C . ALA A 1 81 ? 12.482 7.750 3.449 1.00 86.00 81 ALA A C 1
ATOM 557 O O . ALA A 1 81 ? 12.734 7.608 2.261 1.00 86.00 81 ALA A O 1
ATOM 558 N N . ALA A 1 82 ? 11.655 6.920 4.099 1.00 86.44 82 ALA A N 1
ATOM 559 C CA . ALA A 1 82 ? 10.926 5.840 3.431 1.00 86.44 82 ALA A CA 1
ATOM 560 C C . ALA A 1 82 ? 9.605 6.300 2.778 1.00 86.44 82 ALA A C 1
ATOM 562 O O . ALA A 1 82 ? 9.035 5.540 1.992 1.00 86.44 82 ALA A O 1
ATOM 563 N N . GLY A 1 83 ? 9.137 7.521 3.071 1.00 93.25 83 GLY A N 1
ATOM 564 C CA . GLY A 1 83 ? 7.901 8.094 2.535 1.00 93.25 83 GLY A CA 1
ATOM 565 C C . GLY A 1 83 ? 6.798 8.239 3.587 1.00 93.25 83 GLY A C 1
ATOM 566 O O . GLY A 1 83 ? 7.073 8.597 4.731 1.00 93.25 83 GLY A O 1
ATOM 567 N N . ARG A 1 84 ? 5.538 7.981 3.224 1.00 96.06 84 ARG A N 1
ATOM 568 C CA . ARG A 1 84 ? 4.373 8.145 4.120 1.00 96.06 84 ARG A CA 1
ATOM 569 C C . ARG A 1 84 ? 3.242 7.179 3.792 1.00 96.06 84 ARG A C 1
ATOM 571 O O . ARG A 1 84 ? 3.044 6.818 2.635 1.00 96.06 84 ARG A O 1
ATOM 578 N N . VAL A 1 85 ? 2.440 6.838 4.796 1.00 97.75 85 VAL A N 1
ATOM 579 C CA . VAL A 1 85 ? 1.198 6.059 4.644 1.00 97.75 85 VAL A CA 1
ATOM 580 C C . VAL A 1 85 ? 0.001 6.836 5.169 1.00 97.75 85 VAL A C 1
ATOM 582 O O . VAL A 1 85 ? 0.146 7.685 6.052 1.00 97.75 85 VAL A O 1
ATOM 585 N N . TRP A 1 86 ? -1.184 6.581 4.620 1.00 98.00 86 TRP A N 1
ATOM 586 C CA . TRP A 1 86 ? -2.412 7.245 5.057 1.00 98.00 86 TRP A CA 1
ATOM 587 C C . TRP A 1 86 ? -3.673 6.419 4.809 1.00 98.00 86 TRP A C 1
ATOM 589 O O . TRP A 1 86 ? -3.685 5.493 3.996 1.00 98.00 86 TRP A O 1
ATOM 599 N N . LEU A 1 87 ? -4.746 6.828 5.486 1.00 98.06 87 LEU A N 1
ATOM 600 C CA . LEU A 1 87 ? -6.121 6.383 5.279 1.00 98.06 87 LEU A CA 1
ATOM 601 C C . LEU A 1 87 ? -7.009 7.574 4.877 1.00 98.06 87 LEU A C 1
ATOM 603 O O . LEU A 1 87 ? -6.764 8.714 5.280 1.00 98.06 87 LEU A O 1
ATOM 607 N N . GLU A 1 88 ? -8.051 7.307 4.094 1.00 96.81 88 GLU A N 1
ATOM 608 C CA . GLU A 1 88 ? -9.069 8.270 3.651 1.00 96.81 88 GLU A CA 1
ATOM 609 C C . GLU A 1 88 ? -10.462 7.755 4.052 1.00 96.81 88 GLU A C 1
ATOM 611 O O . GLU A 1 88 ? -11.254 7.266 3.237 1.00 96.81 88 GLU A O 1
ATOM 616 N N . ARG A 1 89 ? -10.757 7.805 5.354 1.00 94.62 89 ARG A N 1
ATOM 617 C CA . ARG A 1 89 ? -12.055 7.404 5.903 1.00 94.62 89 ARG A CA 1
ATOM 618 C C . ARG A 1 89 ? -13.082 8.520 5.740 1.00 94.62 89 ARG A C 1
ATOM 620 O O . ARG A 1 89 ? -12.822 9.687 6.027 1.00 94.62 89 ARG A O 1
ATOM 627 N N . ARG A 1 90 ? -14.301 8.147 5.346 1.00 89.19 90 ARG A N 1
ATOM 628 C CA . ARG A 1 90 ? -15.459 9.043 5.441 1.00 89.19 90 ARG A CA 1
ATOM 629 C C . ARG A 1 90 ? -15.930 9.100 6.894 1.00 89.19 90 ARG A C 1
ATOM 631 O O . ARG A 1 90 ? -16.477 8.123 7.392 1.00 89.19 90 ARG A O 1
ATOM 638 N N . GLY A 1 91 ? -15.747 10.245 7.546 1.00 85.94 91 GLY A N 1
ATOM 639 C CA . GLY A 1 91 ? -16.181 10.473 8.928 1.00 85.94 91 GLY A CA 1
ATOM 640 C C . GLY A 1 91 ? -15.039 10.396 9.942 1.00 85.94 91 GLY A C 1
ATOM 641 O O . GLY A 1 91 ? -13.893 10.689 9.614 1.00 85.94 91 GLY A O 1
ATOM 642 N N . ALA A 1 92 ? -15.370 10.061 11.192 1.00 85.94 92 ALA A N 1
ATOM 643 C CA . ALA A 1 92 ? -14.388 9.952 12.270 1.00 85.94 92 ALA A CA 1
ATOM 644 C C . ALA A 1 92 ? -13.446 8.760 12.054 1.00 85.94 92 ALA A C 1
ATOM 646 O O . ALA A 1 92 ? -13.837 7.775 11.428 1.00 85.94 92 ALA A O 1
ATOM 647 N N . ALA A 1 93 ? -12.231 8.848 12.602 1.00 89.00 93 ALA A N 1
ATOM 648 C CA . ALA A 1 93 ? -11.285 7.738 12.618 1.00 89.00 93 ALA A CA 1
ATOM 649 C C . ALA A 1 93 ? -11.916 6.485 13.249 1.00 89.00 93 ALA A C 1
ATOM 651 O O . ALA A 1 93 ? -12.653 6.568 14.236 1.00 89.00 93 ALA A O 1
ATOM 652 N N . GLY A 1 94 ? -11.633 5.332 12.651 1.00 89.44 94 GLY A N 1
ATOM 653 C CA . GLY A 1 94 ? -12.028 4.035 13.177 1.00 89.44 94 GLY A CA 1
ATOM 654 C C . GLY A 1 94 ? -11.223 3.677 14.431 1.00 89.44 94 GLY A C 1
ATOM 655 O O . GLY A 1 94 ? -10.087 4.129 14.582 1.00 89.44 94 GLY A O 1
ATOM 656 N N . PRO A 1 95 ? -11.768 2.834 15.324 1.00 89.88 95 PRO A N 1
ATOM 657 C CA . PRO A 1 95 ? -11.120 2.479 16.592 1.00 89.88 95 PRO A CA 1
ATOM 658 C C . PRO A 1 95 ? -9.776 1.753 16.422 1.00 89.88 95 PRO A C 1
ATOM 660 O O . PRO A 1 95 ? -8.975 1.736 17.349 1.00 89.88 95 PRO A O 1
ATOM 663 N N . PHE A 1 96 ? -9.519 1.177 15.242 1.00 93.81 96 PHE A N 1
ATOM 664 C CA . PHE A 1 96 ? -8.290 0.447 14.923 1.00 93.81 96 PHE A CA 1
ATOM 665 C C . PHE A 1 96 ? -7.424 1.155 13.869 1.00 93.81 96 PHE A C 1
ATOM 667 O O . PHE A 1 96 ? -6.427 0.591 13.426 1.00 93.81 96 PHE A O 1
A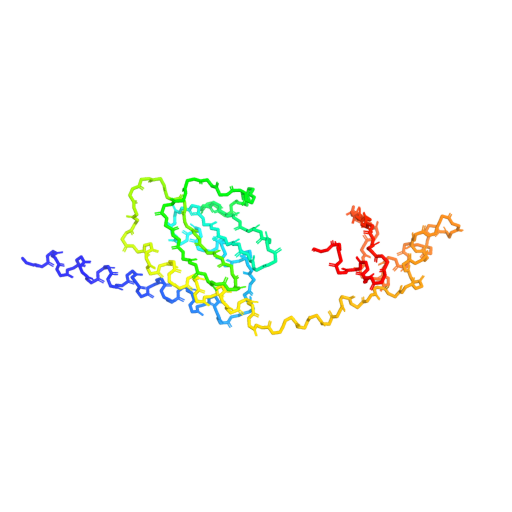TOM 674 N N . ASP A 1 97 ? -7.768 2.380 13.459 1.00 95.44 97 ASP A N 1
ATOM 675 C CA . ASP A 1 97 ? -7.019 3.089 12.410 1.00 95.44 97 ASP A CA 1
ATOM 676 C C . ASP A 1 97 ? -5.573 3.364 12.837 1.00 95.44 97 ASP A C 1
ATOM 678 O O . ASP A 1 97 ? -4.665 3.287 12.015 1.00 95.44 97 ASP A O 1
ATOM 682 N N . GLU A 1 98 ? -5.348 3.634 14.124 1.00 95.62 98 GLU A N 1
ATOM 683 C CA . GLU A 1 98 ? -4.013 3.880 14.674 1.00 95.62 98 GLU A CA 1
ATOM 684 C C . GLU A 1 98 ? -3.121 2.635 14.574 1.00 95.62 98 GLU A C 1
ATOM 686 O O . GLU A 1 98 ? -2.037 2.711 14.000 1.00 95.62 98 GLU A O 1
ATOM 691 N N . ILE A 1 99 ? -3.605 1.470 15.024 1.00 96.75 99 ILE A N 1
ATOM 692 C CA . ILE A 1 99 ? -2.853 0.208 14.924 1.00 96.75 99 ILE A CA 1
ATOM 693 C C . ILE A 1 99 ? -2.667 -0.227 13.463 1.00 96.75 99 ILE A C 1
ATOM 695 O O . ILE A 1 99 ? -1.608 -0.733 13.097 1.00 96.75 99 ILE A O 1
ATOM 699 N N . VAL A 1 100 ? -3.652 0.015 12.590 1.00 97.94 100 VAL A N 1
ATOM 700 C CA . VAL A 1 100 ? -3.511 -0.241 11.149 1.00 97.94 100 VAL A CA 1
ATOM 701 C C . VAL A 1 100 ? -2.409 0.632 10.545 1.00 97.94 100 VAL A C 1
ATOM 703 O O . VAL A 1 100 ? -1.567 0.118 9.810 1.00 97.94 100 VAL A O 1
ATOM 706 N N . LEU A 1 101 ? -2.385 1.932 10.853 1.00 97.81 101 LEU A N 1
ATOM 707 C CA . LEU A 1 101 ? -1.362 2.861 10.362 1.00 97.81 101 LEU A CA 1
ATOM 708 C C . LEU A 1 101 ? 0.029 2.531 10.912 1.00 97.81 101 LEU A C 1
ATOM 710 O O . LEU A 1 101 ? 1.007 2.610 10.167 1.00 97.81 101 LEU A O 1
ATOM 714 N N . GLU A 1 102 ? 0.119 2.129 12.180 1.00 96.88 102 GLU A N 1
ATOM 715 C CA . GLU A 1 102 ? 1.362 1.677 12.806 1.00 96.88 102 GLU A CA 1
ATOM 716 C C . GLU A 1 102 ? 1.949 0.478 12.051 1.00 96.88 102 GLU A C 1
ATOM 718 O O . GLU A 1 102 ? 3.079 0.542 11.556 1.00 96.88 102 GLU A O 1
ATOM 723 N N . TRP A 1 103 ? 1.166 -0.591 11.888 1.00 97.44 103 TRP A N 1
ATOM 724 C CA . TRP A 1 103 ? 1.633 -1.815 11.236 1.00 97.44 103 TRP A CA 1
ATOM 725 C C . TRP A 1 103 ? 1.849 -1.654 9.734 1.00 97.44 103 TRP A C 1
ATOM 727 O O . TRP A 1 103 ? 2.833 -2.170 9.196 1.00 97.44 103 TRP A O 1
ATOM 737 N N . MET A 1 104 ? 1.003 -0.876 9.055 1.00 97.12 104 MET A N 1
ATOM 738 C CA . MET A 1 104 ? 1.241 -0.496 7.664 1.00 97.12 104 MET A CA 1
ATOM 739 C C . MET A 1 104 ? 2.558 0.275 7.529 1.00 97.12 104 MET A C 1
ATOM 741 O O . MET A 1 104 ? 3.312 0.026 6.589 1.00 97.12 104 MET A O 1
ATOM 745 N N . GLY A 1 105 ? 2.869 1.171 8.470 1.00 96.00 105 GLY A N 1
ATOM 746 C CA . GLY A 1 105 ? 4.129 1.908 8.502 1.00 96.00 105 GLY A CA 1
ATOM 747 C C . GLY A 1 105 ? 5.346 1.007 8.726 1.00 96.00 105 GLY A C 1
ATOM 748 O O . GLY A 1 105 ? 6.357 1.162 8.035 1.00 96.00 105 GLY A O 1
ATOM 749 N N . VAL A 1 106 ? 5.247 0.028 9.633 1.00 94.25 106 VAL A N 1
ATOM 750 C CA . VAL A 1 106 ? 6.280 -1.007 9.828 1.00 94.25 106 VAL A CA 1
ATOM 751 C C . VAL A 1 106 ? 6.513 -1.783 8.531 1.00 94.25 106 VAL A C 1
ATOM 753 O O . VAL A 1 106 ? 7.653 -1.878 8.071 1.00 94.25 106 VAL A O 1
ATOM 756 N N . ALA A 1 107 ? 5.446 -2.272 7.896 1.00 93.62 107 ALA A N 1
ATOM 757 C CA . ALA A 1 107 ? 5.545 -3.025 6.650 1.00 93.62 107 ALA A CA 1
ATOM 758 C C . ALA A 1 107 ? 6.102 -2.180 5.492 1.00 93.62 107 ALA A C 1
ATOM 760 O O . ALA A 1 107 ? 6.959 -2.642 4.738 1.00 93.62 107 ALA A O 1
ATOM 761 N N . ALA A 1 108 ? 5.681 -0.920 5.381 1.00 94.31 108 ALA A N 1
ATOM 762 C CA . ALA A 1 108 ? 6.148 -0.003 4.348 1.00 94.31 108 ALA A CA 1
ATOM 763 C C . ALA A 1 108 ? 7.642 0.330 4.484 1.00 94.31 108 ALA A C 1
ATOM 765 O O . ALA A 1 108 ? 8.350 0.382 3.480 1.00 94.31 108 ALA A O 1
ATOM 766 N N . ARG A 1 109 ? 8.161 0.485 5.710 1.00 91.44 109 ARG A N 1
ATOM 767 C CA . ARG A 1 109 ? 9.606 0.682 5.938 1.00 91.44 109 ARG A CA 1
ATOM 768 C C . ARG A 1 109 ? 10.430 -0.506 5.438 1.00 91.44 109 ARG A C 1
ATOM 770 O O . ARG A 1 109 ? 11.518 -0.309 4.901 1.00 91.44 109 ARG A O 1
ATOM 777 N N . LEU A 1 110 ? 9.892 -1.722 5.539 1.00 88.31 110 LEU A N 1
ATOM 778 C CA . LEU A 1 110 ? 10.563 -2.936 5.067 1.00 88.31 110 LEU A CA 1
ATOM 779 C C . LEU A 1 110 ? 10.637 -3.039 3.534 1.00 88.31 110 LEU A C 1
ATOM 781 O O . LEU A 1 110 ? 11.535 -3.705 3.013 1.00 88.31 110 LEU A O 1
ATOM 785 N N . LEU A 1 111 ? 9.763 -2.331 2.806 1.00 83.94 111 LEU A N 1
ATOM 786 C CA . LEU A 1 111 ? 9.849 -2.218 1.344 1.00 83.94 111 LEU A CA 1
ATOM 787 C C . LEU A 1 111 ? 11.135 -1.503 0.898 1.00 83.94 111 LEU A C 1
ATOM 789 O O . LEU A 1 111 ? 11.656 -1.804 -0.173 1.00 83.94 111 LEU A O 1
ATOM 793 N N . GLY A 1 112 ? 11.652 -0.576 1.715 1.00 67.12 112 GLY A N 1
ATOM 794 C CA . GLY A 1 112 ? 12.868 0.194 1.430 1.00 67.12 112 GLY A CA 1
ATOM 795 C C . GLY A 1 112 ? 14.166 -0.425 1.962 1.00 67.12 112 GLY A C 1
ATOM 796 O O . GLY A 1 112 ? 15.240 -0.090 1.469 1.00 67.12 112 GLY A O 1
ATOM 797 N N . THR A 1 113 ? 14.095 -1.323 2.953 1.00 62.09 113 THR A N 1
ATOM 798 C CA . THR A 1 113 ? 15.282 -1.974 3.549 1.00 62.09 113 THR A CA 1
ATOM 799 C C . THR A 1 113 ? 15.728 -3.219 2.808 1.00 62.09 113 THR A C 1
ATOM 801 O O . THR A 1 113 ? 16.854 -3.678 3.003 1.00 62.09 113 THR A O 1
ATOM 804 N N . ARG A 1 114 ? 14.860 -3.806 1.978 1.00 52.75 114 ARG A N 1
ATOM 805 C CA . ARG A 1 114 ? 15.325 -4.836 1.062 1.00 52.75 114 ARG A CA 1
ATOM 806 C C . ARG A 1 114 ? 16.246 -4.110 0.091 1.00 52.75 114 ARG A C 1
ATOM 808 O O . ARG A 1 114 ? 15.765 -3.165 -0.540 1.00 52.75 114 ARG A O 1
ATOM 815 N N . PRO A 1 115 ? 17.535 -4.490 -0.046 1.00 42.34 115 PRO A N 1
ATOM 816 C CA . PRO A 1 115 ? 18.247 -4.070 -1.228 1.00 42.34 115 PRO A CA 1
ATOM 817 C C . PRO A 1 115 ? 17.306 -4.457 -2.353 1.00 42.34 115 PRO A C 1
ATOM 819 O O . PRO A 1 115 ? 16.924 -5.624 -2.496 1.00 42.34 115 PRO A O 1
ATOM 822 N N . ARG A 1 116 ? 16.882 -3.461 -3.130 1.00 44.72 116 ARG A N 1
ATOM 823 C CA . ARG A 1 116 ? 16.703 -3.742 -4.531 1.00 44.72 116 ARG A CA 1
ATOM 824 C C . ARG A 1 116 ? 18.031 -4.408 -4.868 1.00 44.72 116 ARG A C 1
ATOM 826 O O . ARG A 1 116 ? 19.032 -3.727 -5.054 1.00 44.72 116 ARG A O 1
ATOM 833 N N . THR A 1 117 ? 18.051 -5.729 -4.980 1.00 39.91 117 THR A N 1
ATOM 834 C CA . THR A 1 117 ? 18.658 -6.297 -6.163 1.00 39.91 117 THR A CA 1
ATOM 835 C C . THR A 1 117 ? 17.892 -5.649 -7.319 1.00 39.91 117 THR A C 1
ATOM 837 O O . THR A 1 117 ? 17.060 -6.248 -7.977 1.00 39.91 117 THR A O 1
ATOM 840 N N . ALA A 1 118 ? 18.203 -4.371 -7.562 1.00 41.25 118 ALA A N 1
ATOM 841 C CA . ALA A 1 118 ? 18.625 -3.913 -8.845 1.00 41.25 118 ALA A CA 1
ATOM 842 C C . ALA A 1 118 ? 19.864 -4.762 -9.148 1.00 41.25 118 ALA A C 1
ATOM 844 O O . ALA A 1 118 ? 20.997 -4.301 -9.154 1.00 41.25 118 ALA A O 1
ATOM 845 N N . GLU A 1 119 ? 19.634 -6.053 -9.382 1.00 38.38 119 GLU A N 1
ATOM 846 C CA . GLU A 1 119 ? 20.122 -6.565 -10.629 1.00 38.38 119 GLU A CA 1
ATOM 847 C C . GLU A 1 119 ? 19.537 -5.552 -11.620 1.00 38.38 119 GLU A C 1
ATOM 849 O O . GLU A 1 119 ? 18.304 -5.419 -11.655 1.00 38.38 119 GLU A O 1
ATOM 854 N N . PRO A 1 120 ? 20.365 -4.674 -12.229 1.00 40.91 120 PRO A N 1
ATOM 855 C CA . PRO A 1 120 ? 19.853 -3.787 -13.268 1.00 40.91 120 PRO A CA 1
ATOM 856 C C . PRO A 1 120 ? 18.980 -4.683 -14.139 1.00 40.91 120 PRO A C 1
ATOM 858 O O . PRO A 1 120 ? 19.446 -5.801 -14.388 1.00 40.91 120 PRO A O 1
ATOM 861 N N . PRO A 1 121 ? 17.720 -4.310 -14.467 1.00 46.28 121 PRO A N 1
ATOM 862 C CA . PRO A 1 121 ? 16.870 -5.170 -15.284 1.00 46.28 121 PRO A CA 1
ATOM 863 C C . PRO A 1 121 ? 17.759 -5.587 -16.432 1.00 46.28 121 PRO A C 1
ATOM 865 O O . PRO A 1 121 ? 18.214 -4.683 -17.130 1.00 46.28 121 PRO A O 1
ATOM 868 N N . HIS A 1 122 ? 18.177 -6.866 -16.461 1.00 49.28 122 HIS A N 1
ATOM 869 C CA . HIS A 1 122 ? 19.355 -7.264 -17.227 1.00 49.28 122 HIS A CA 1
ATOM 870 C C . HIS A 1 122 ? 19.083 -6.723 -18.605 1.00 49.28 122 HIS A C 1
ATOM 872 O O . HIS A 1 122 ? 18.051 -7.116 -19.156 1.00 49.28 122 HIS A O 1
ATOM 878 N N . ALA A 1 123 ? 19.847 -5.701 -19.026 1.00 54.09 123 ALA A N 1
ATOM 879 C CA . ALA A 1 123 ? 19.457 -4.901 -20.172 1.00 54.09 123 ALA A CA 1
ATOM 880 C C . ALA A 1 123 ? 19.212 -5.929 -21.255 1.00 54.09 123 ALA A C 1
ATOM 882 O O . ALA A 1 123 ? 20.122 -6.707 -21.555 1.00 54.09 123 ALA A O 1
ATOM 883 N N . ALA A 1 124 ? 17.944 -6.052 -21.664 1.00 64.19 124 ALA A N 1
ATOM 884 C CA . ALA A 1 124 ? 17.526 -7.018 -22.661 1.00 64.19 124 ALA A CA 1
ATOM 885 C C . ALA A 1 124 ? 18.601 -6.976 -23.741 1.00 64.19 124 ALA A C 1
ATOM 887 O O . ALA A 1 124 ? 18.936 -5.862 -24.139 1.00 64.19 124 ALA A O 1
ATOM 888 N N . ASP A 1 125 ? 19.208 -8.129 -24.069 1.00 79.00 125 ASP A N 1
ATOM 889 C CA . ASP A 1 125 ? 20.436 -8.202 -24.877 1.00 79.00 125 ASP A CA 1
ATOM 890 C C . ASP A 1 125 ? 20.430 -7.069 -25.919 1.00 79.00 125 ASP A C 1
ATOM 892 O O . ASP A 1 125 ? 19.535 -7.063 -26.774 1.00 79.00 125 ASP A O 1
ATOM 896 N N . PRO A 1 126 ? 21.324 -6.063 -25.805 1.00 82.25 126 PRO A N 1
ATOM 897 C CA . PRO A 1 126 ? 21.228 -4.850 -26.608 1.00 82.25 126 PRO A CA 1
ATOM 898 C C . PRO A 1 126 ? 21.167 -5.138 -28.108 1.00 82.25 126 PRO A C 1
ATOM 900 O O . PRO A 1 126 ? 20.459 -4.443 -28.834 1.00 82.25 126 PRO A O 1
ATOM 903 N N . ALA A 1 127 ? 21.814 -6.216 -28.561 1.00 85.94 127 ALA A N 1
ATOM 904 C CA . ALA A 1 127 ? 21.755 -6.647 -29.952 1.00 85.94 127 ALA A CA 1
ATOM 905 C C . ALA A 1 127 ? 20.351 -7.134 -30.350 1.00 85.94 127 ALA A C 1
ATOM 907 O O . ALA A 1 127 ? 19.884 -6.855 -31.454 1.00 85.94 127 ALA A O 1
ATOM 908 N N . LEU A 1 128 ? 19.643 -7.826 -29.453 1.00 88.75 128 LEU A N 1
ATOM 909 C CA . LEU A 1 128 ? 18.252 -8.224 -29.677 1.00 88.75 128 LEU A CA 1
ATOM 910 C C . LEU A 1 128 ? 17.310 -7.017 -29.655 1.00 88.75 128 LEU A C 1
ATOM 912 O O . LEU A 1 128 ? 16.378 -6.977 -30.456 1.00 88.75 128 LEU A O 1
ATOM 916 N N . LEU A 1 129 ? 17.546 -6.024 -28.790 1.00 89.19 129 LEU A N 1
ATOM 917 C CA . LEU A 1 129 ? 16.771 -4.777 -28.794 1.00 89.19 129 LEU A CA 1
ATOM 918 C C . LEU A 1 129 ? 16.964 -3.989 -30.093 1.00 89.19 129 LEU A C 1
ATOM 920 O O . LEU A 1 129 ? 15.977 -3.567 -30.696 1.00 89.19 129 LEU A O 1
ATOM 924 N N . GLU A 1 130 ? 18.205 -3.828 -30.553 1.00 89.31 130 GLU A N 1
ATOM 925 C CA . GLU A 1 130 ? 18.508 -3.198 -31.842 1.00 89.31 130 GLU A CA 1
ATOM 926 C C . GLU A 1 130 ? 17.817 -3.934 -32.996 1.00 89.31 130 GLU A C 1
ATOM 928 O O . GLU A 1 130 ? 17.207 -3.292 -33.854 1.00 89.31 130 GLU A O 1
ATOM 933 N N . LEU A 1 131 ? 17.822 -5.272 -32.971 1.00 92.81 131 LEU A N 1
ATOM 934 C CA . LEU A 1 131 ? 17.135 -6.092 -33.967 1.00 92.81 131 LEU A CA 1
ATOM 935 C C . LEU A 1 131 ? 15.619 -5.843 -33.952 1.00 92.81 131 LEU A C 1
ATOM 937 O O . LEU A 1 131 ? 15.022 -5.640 -35.005 1.00 92.81 131 LEU A O 1
ATOM 941 N N . VAL A 1 132 ? 14.987 -5.792 -32.773 1.00 92.81 132 VAL A N 1
ATOM 942 C CA . VAL A 1 132 ? 13.542 -5.517 -32.631 1.00 92.81 132 VAL A CA 1
ATOM 943 C C . VAL A 1 132 ? 13.159 -4.116 -33.124 1.00 92.81 132 VAL A C 1
ATOM 945 O O . VAL A 1 132 ? 12.075 -3.950 -33.702 1.00 92.81 132 VAL A O 1
ATOM 948 N N . LEU A 1 133 ? 14.016 -3.121 -32.884 1.00 90.56 133 LEU A N 1
ATOM 949 C CA . LEU A 1 133 ? 13.776 -1.711 -33.214 1.00 90.56 133 LEU A CA 1
ATOM 950 C C . LEU A 1 133 ? 14.155 -1.345 -34.656 1.00 90.56 133 LEU A C 1
ATOM 952 O O . LEU A 1 133 ? 13.694 -0.324 -35.165 1.00 90.56 133 LEU A O 1
ATOM 956 N N . SER A 1 134 ? 14.978 -2.155 -35.319 1.00 91.31 134 SER A N 1
ATOM 957 C CA . SER A 1 134 ? 15.423 -1.900 -36.685 1.00 91.31 134 SER A CA 1
ATOM 958 C C . SER A 1 134 ? 14.304 -2.145 -37.699 1.00 91.31 134 SER A C 1
ATOM 960 O O . SER A 1 134 ? 13.787 -3.251 -37.840 1.00 91.31 134 SER A O 1
ATOM 962 N N . GLU A 1 135 ? 13.978 -1.118 -38.483 1.00 89.50 135 GLU A N 1
ATOM 963 C CA . GLU A 1 135 ? 13.038 -1.222 -39.611 1.00 89.50 135 GLU A CA 1
ATOM 964 C C . GLU A 1 135 ? 13.595 -2.040 -40.789 1.00 89.50 135 GLU A C 1
ATOM 966 O O . GLU A 1 135 ? 12.861 -2.370 -41.717 1.00 89.50 135 GLU A O 1
ATOM 971 N N . ARG A 1 136 ? 14.900 -2.339 -40.783 1.00 91.62 136 ARG A N 1
ATOM 972 C CA . ARG A 1 136 ? 15.581 -3.057 -41.872 1.00 91.62 136 ARG A CA 1
ATOM 973 C C . ARG A 1 136 ? 15.475 -4.574 -41.744 1.00 91.62 136 ARG A C 1
ATOM 975 O O . ARG A 1 136 ? 15.730 -5.270 -42.722 1.00 91.62 136 ARG A O 1
ATOM 982 N N . GLU A 1 137 ? 15.132 -5.064 -40.559 1.00 94.75 137 GLU A N 1
ATOM 983 C CA . GLU A 1 137 ? 15.083 -6.491 -40.255 1.00 94.75 137 GLU A CA 1
ATOM 984 C C . GLU A 1 137 ? 13.723 -7.086 -40.618 1.00 94.75 137 GLU A C 1
ATOM 986 O O . GLU A 1 137 ? 12.679 -6.430 -40.522 1.00 94.75 137 GLU A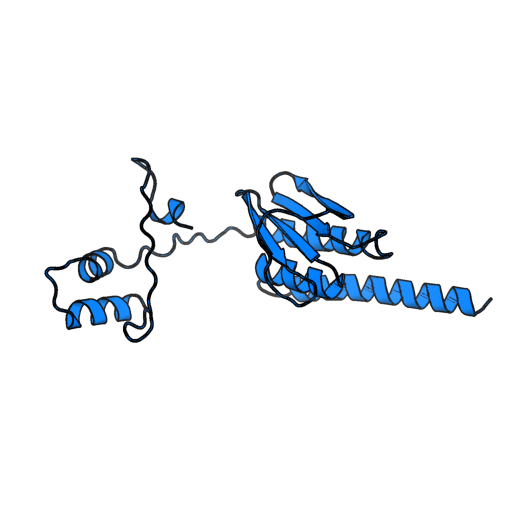 O 1
ATOM 991 N N . ALA A 1 138 ? 13.726 -8.357 -41.016 1.00 95.44 138 ALA A N 1
ATOM 992 C CA . ALA A 1 138 ? 12.503 -9.067 -41.359 1.00 95.44 138 ALA A CA 1
ATOM 993 C C . ALA A 1 138 ? 11.578 -9.214 -40.137 1.00 95.44 138 ALA A C 1
ATOM 995 O O . ALA A 1 138 ? 12.018 -9.279 -38.984 1.00 95.44 138 ALA A O 1
ATOM 996 N N . VAL A 1 139 ? 10.267 -9.297 -40.379 1.00 93.06 139 VAL A N 1
ATOM 997 C CA . VAL A 1 139 ? 9.262 -9.427 -39.308 1.00 93.06 139 VAL A CA 1
ATOM 998 C C . VAL A 1 139 ? 9.497 -10.698 -38.487 1.00 93.06 139 VAL A C 1
ATOM 1000 O O . VAL A 1 139 ? 9.323 -10.691 -37.267 1.00 93.06 139 VAL A O 1
ATOM 1003 N N . GLU A 1 140 ? 9.942 -11.768 -39.137 1.00 94.88 140 GLU A N 1
ATOM 1004 C CA . GLU A 1 140 ? 10.251 -13.061 -38.535 1.00 94.88 140 GLU A CA 1
ATOM 1005 C C . GLU A 1 140 ? 11.437 -12.971 -37.567 1.00 94.88 140 GLU A C 1
ATOM 1007 O O . GLU A 1 140 ? 11.374 -13.515 -36.458 1.00 94.88 140 GLU A O 1
ATOM 1012 N N . ASP A 1 141 ? 12.486 -12.244 -37.957 1.00 94.44 141 ASP A N 1
ATOM 1013 C CA . ASP A 1 141 ? 13.684 -12.037 -37.143 1.00 94.44 141 ASP A CA 1
ATOM 1014 C C . ASP A 1 141 ? 13.368 -11.160 -35.930 1.00 94.44 141 ASP A C 1
ATOM 1016 O O . ASP A 1 141 ? 13.726 -11.500 -34.798 1.00 94.44 141 ASP A O 1
ATOM 1020 N N . ARG A 1 142 ? 12.569 -10.107 -36.129 1.00 93.88 142 ARG A N 1
ATOM 1021 C CA . ARG A 1 142 ? 12.063 -9.257 -35.042 1.00 93.88 142 ARG A CA 1
ATOM 1022 C C . ARG A 1 142 ? 11.186 -10.032 -34.057 1.00 93.88 142 ARG A C 1
ATOM 1024 O O . ARG A 1 142 ? 11.353 -9.902 -32.845 1.00 93.88 142 ARG A O 1
ATOM 1031 N N . ALA A 1 143 ? 10.286 -10.886 -34.548 1.00 93.06 143 ALA A N 1
ATOM 1032 C CA . ALA A 1 143 ? 9.455 -11.745 -33.701 1.00 93.06 143 ALA A CA 1
ATOM 1033 C C . ALA A 1 143 ? 10.292 -12.789 -32.941 1.00 93.06 143 ALA A C 1
ATOM 1035 O O . ALA A 1 143 ? 10.010 -13.106 -31.782 1.00 93.06 143 ALA A O 1
ATOM 1036 N N . ARG A 1 144 ? 11.346 -13.324 -33.566 1.00 92.62 144 ARG A N 1
ATOM 1037 C CA . ARG A 1 144 ? 12.302 -14.218 -32.903 1.00 92.62 144 ARG A CA 1
ATOM 1038 C C . ARG A 1 144 ? 13.065 -13.499 -31.792 1.00 92.62 144 ARG A C 1
ATOM 1040 O O . ARG A 1 144 ? 13.170 -14.064 -30.706 1.00 92.62 144 ARG A O 1
ATOM 1047 N N . ALA A 1 145 ? 13.549 -12.283 -32.028 1.00 92.50 145 ALA A N 1
ATOM 1048 C CA . ALA A 1 145 ? 14.222 -11.494 -31.000 1.00 92.50 145 ALA A CA 1
ATOM 1049 C C . ALA A 1 145 ? 13.287 -11.154 -29.830 1.00 92.50 145 ALA A C 1
ATOM 1051 O O . ALA A 1 145 ? 13.675 -11.357 -28.685 1.00 92.50 145 ALA A O 1
ATOM 1052 N N . LEU A 1 146 ? 12.027 -10.781 -30.090 1.00 91.12 146 LEU A N 1
ATOM 1053 C CA . LEU A 1 146 ? 11.018 -10.605 -29.033 1.00 91.12 146 LEU A CA 1
ATOM 1054 C C . LEU A 1 146 ? 10.862 -11.867 -28.167 1.00 91.12 146 LEU A C 1
ATOM 1056 O O . LEU A 1 146 ? 10.876 -11.769 -26.943 1.00 91.12 146 LEU A O 1
ATOM 1060 N N . ARG A 1 147 ? 10.800 -13.058 -28.780 1.00 90.94 147 ARG A N 1
ATOM 1061 C CA . ARG A 1 147 ? 10.738 -14.334 -28.042 1.00 90.94 147 ARG A CA 1
ATOM 1062 C C . ARG A 1 147 ? 12.000 -14.621 -27.229 1.00 90.94 147 ARG A C 1
ATOM 1064 O O . ARG A 1 147 ? 11.890 -15.109 -26.108 1.00 90.94 147 ARG A O 1
ATOM 1071 N N . LEU A 1 148 ? 13.182 -14.313 -27.766 1.00 87.81 148 LEU A N 1
ATOM 1072 C CA . LEU A 1 148 ? 14.456 -14.450 -27.045 1.00 87.81 148 LEU A CA 1
ATOM 1073 C C . LEU A 1 148 ? 14.557 -13.486 -25.853 1.00 87.81 148 LEU A C 1
ATOM 1075 O O . LEU A 1 148 ? 15.191 -13.815 -24.857 1.00 87.81 148 LEU A O 1
ATOM 1079 N N . LEU A 1 149 ? 13.866 -12.347 -25.926 1.00 86.12 149 LEU A N 1
ATOM 1080 C CA . LEU A 1 149 ? 13.684 -11.402 -24.824 1.00 86.12 149 LEU A CA 1
ATOM 1081 C C . LEU A 1 149 ? 12.561 -11.803 -23.847 1.00 86.12 149 LEU A C 1
ATOM 1083 O O . LEU A 1 149 ? 12.255 -11.055 -22.922 1.00 86.12 149 LEU A O 1
ATOM 1087 N N . GLY A 1 150 ? 11.925 -12.964 -24.040 1.00 84.50 150 GLY A N 1
ATOM 1088 C CA . GLY A 1 150 ? 10.837 -13.453 -23.188 1.00 84.50 150 GLY A CA 1
ATOM 1089 C C . GLY A 1 150 ? 9.474 -12.803 -23.451 1.00 84.50 150 GLY A C 1
ATOM 1090 O O . GLY A 1 150 ? 8.544 -12.995 -22.668 1.00 84.50 150 GLY A O 1
ATOM 1091 N N . LEU A 1 151 ? 9.328 -12.049 -24.543 1.00 87.12 151 LEU A N 1
ATOM 1092 C CA . LEU A 1 151 ? 8.074 -11.419 -24.952 1.00 87.12 151 LEU A CA 1
ATOM 1093 C C . LEU A 1 151 ? 7.305 -12.320 -25.927 1.00 87.12 151 LEU A C 1
ATOM 1095 O O . LEU A 1 151 ? 7.888 -13.026 -26.749 1.00 87.12 151 LEU A O 1
ATOM 1099 N N . ALA A 1 152 ? 5.975 -12.267 -25.863 1.00 87.38 152 ALA A N 1
ATOM 1100 C CA . ALA A 1 152 ? 5.097 -12.948 -26.809 1.00 87.38 152 ALA A CA 1
ATOM 1101 C C . ALA A 1 152 ? 4.685 -11.964 -27.921 1.00 87.38 152 ALA A C 1
ATOM 1103 O O . ALA A 1 152 ? 3.842 -11.104 -27.657 1.00 87.38 152 ALA A O 1
ATOM 1104 N N . PRO A 1 153 ? 5.237 -12.068 -29.148 1.00 87.44 153 PRO A N 1
ATOM 1105 C CA . PRO A 1 153 ? 4.924 -11.131 -30.236 1.00 87.44 153 PRO A CA 1
ATOM 1106 C C . PRO A 1 153 ? 3.455 -11.183 -30.689 1.00 87.44 153 PRO A C 1
ATOM 1108 O O . PRO A 1 153 ? 2.969 -10.269 -31.348 1.00 87.44 153 PRO A O 1
ATOM 1111 N N . GLU A 1 154 ? 2.738 -12.224 -30.269 1.00 88.69 154 GLU A N 1
ATOM 1112 C CA . GLU A 1 154 ? 1.361 -12.510 -30.663 1.00 88.69 154 GLU A CA 1
ATOM 1113 C C . GLU A 1 154 ? 0.353 -11.786 -29.751 1.00 88.69 154 GLU A C 1
ATOM 1115 O O . GLU A 1 154 ? -0.850 -11.787 -30.017 1.00 88.69 154 GLU A O 1
ATOM 1120 N N . LEU A 1 155 ? 0.837 -11.166 -28.669 1.00 84.00 155 LEU A N 1
ATOM 1121 C CA . LEU A 1 155 ? 0.052 -10.353 -27.747 1.00 84.00 155 LEU A CA 1
ATOM 1122 C C . LEU A 1 155 ? 0.315 -8.859 -27.995 1.00 84.00 155 LEU A C 1
ATOM 1124 O O . LEU A 1 155 ? 1.414 -8.487 -28.405 1.00 84.00 155 LEU A O 1
ATOM 1128 N N . PRO A 1 156 ? -0.651 -7.968 -27.700 1.00 84.31 156 PRO A N 1
ATOM 1129 C CA . PRO A 1 156 ? -0.419 -6.529 -27.758 1.00 84.31 156 PRO A CA 1
ATOM 1130 C C . PRO A 1 156 ? 0.734 -6.103 -26.838 1.00 84.31 156 PRO A C 1
ATOM 1132 O O . PRO A 1 156 ? 0.652 -6.241 -25.616 1.00 84.31 156 PRO A O 1
ATOM 1135 N N . LEU A 1 157 ? 1.794 -5.546 -27.425 1.00 80.94 157 LEU A N 1
ATOM 1136 C CA . LEU A 1 157 ? 2.939 -4.992 -26.703 1.00 80.94 157 LEU A CA 1
ATOM 1137 C C . LEU A 1 157 ? 2.801 -3.471 -26.577 1.00 80.94 157 LEU A C 1
ATOM 1139 O O . LEU A 1 157 ? 2.356 -2.792 -27.503 1.00 80.94 157 LEU A O 1
ATOM 1143 N N . ARG A 1 158 ? 3.205 -2.922 -25.428 1.00 81.94 158 ARG A N 1
ATOM 1144 C CA . ARG A 1 158 ? 3.320 -1.474 -25.208 1.00 81.94 158 ARG A CA 1
ATOM 1145 C C . ARG A 1 158 ? 4.788 -1.128 -25.016 1.00 81.94 158 ARG A C 1
ATOM 1147 O O . ARG A 1 158 ? 5.468 -1.778 -24.231 1.00 81.94 158 ARG A O 1
ATOM 1154 N N . VAL A 1 159 ? 5.246 -0.098 -25.718 1.00 80.62 159 VAL A N 1
ATOM 1155 C CA . VAL A 1 159 ? 6.623 0.400 -25.660 1.00 80.62 159 VAL A CA 1
ATOM 1156 C C . VAL A 1 159 ? 6.585 1.857 -25.219 1.00 80.62 159 VAL A C 1
ATOM 1158 O O . VAL A 1 159 ? 5.729 2.620 -25.669 1.00 80.62 159 VAL A O 1
ATOM 1161 N N . VAL A 1 160 ? 7.500 2.235 -24.331 1.00 79.94 160 VAL A N 1
ATOM 1162 C CA . VAL A 1 160 ? 7.679 3.613 -23.866 1.00 79.94 160 VAL A CA 1
ATOM 1163 C C . VAL A 1 160 ? 9.125 4.003 -24.141 1.00 79.94 160 VAL A C 1
ATOM 1165 O O . VAL A 1 160 ? 10.039 3.278 -23.762 1.00 79.94 160 VAL A O 1
ATOM 1168 N N . ALA A 1 161 ? 9.324 5.134 -24.815 1.00 79.12 161 ALA A N 1
ATOM 1169 C CA . ALA A 1 161 ? 10.637 5.730 -25.019 1.00 79.12 161 ALA A CA 1
ATOM 1170 C C . ALA A 1 161 ? 10.770 6.947 -24.101 1.00 79.12 161 ALA A C 1
ATOM 1172 O O . ALA A 1 161 ? 9.902 7.822 -24.103 1.00 79.12 161 ALA A O 1
ATOM 1173 N N . VAL A 1 162 ? 11.851 6.998 -23.328 1.00 72.38 162 VAL A N 1
ATOM 1174 C CA . VAL A 1 162 ? 12.156 8.103 -22.412 1.00 72.38 162 VAL A CA 1
ATOM 1175 C C . VAL A 1 162 ? 13.495 8.709 -22.816 1.00 72.38 162 VAL A C 1
ATOM 1177 O O . VAL A 1 162 ? 14.418 7.994 -23.202 1.00 72.38 162 VAL A O 1
ATOM 1180 N N . ALA A 1 163 ? 13.589 10.037 -22.792 1.00 74.38 163 ALA A N 1
ATOM 1181 C CA . ALA A 1 163 ? 14.827 10.735 -23.111 1.00 74.38 163 ALA A CA 1
ATOM 1182 C C . ALA A 1 163 ? 15.772 10.694 -21.904 1.00 74.38 163 ALA A C 1
ATOM 1184 O O . ALA A 1 163 ? 15.491 11.335 -20.896 1.00 74.38 163 ALA A O 1
ATOM 1185 N N . GLY A 1 164 ? 16.887 9.971 -22.047 1.00 60.31 164 GLY A N 1
ATOM 1186 C CA . GLY A 1 164 ? 17.962 9.908 -21.059 1.00 60.31 164 GLY A CA 1
ATOM 1187 C C . GLY A 1 164 ? 18.703 11.239 -20.900 1.00 60.31 164 GLY A C 1
ATOM 1188 O O . GLY A 1 164 ? 19.032 11.877 -21.909 1.00 60.31 164 GLY A O 1
ATOM 1189 N N . ARG A 1 165 ? 19.057 11.657 -19.677 1.00 59.22 165 ARG A N 1
ATOM 1190 C CA . ARG A 1 165 ? 20.089 12.706 -19.513 1.00 59.22 165 ARG A CA 1
ATOM 1191 C C . ARG A 1 165 ? 21.464 12.157 -19.938 1.00 59.22 165 ARG A C 1
ATOM 1193 O O . ARG A 1 165 ? 21.771 11.003 -19.644 1.00 59.22 165 ARG A O 1
ATOM 1200 N N . PRO A 1 166 ? 22.337 12.954 -20.592 1.00 50.56 166 PRO A N 1
ATOM 1201 C CA . PRO A 1 166 ? 23.670 12.488 -20.973 1.00 50.56 166 PRO A CA 1
ATOM 1202 C C . PRO A 1 166 ? 24.447 11.990 -19.746 1.00 50.56 166 PRO A C 1
ATOM 1204 O O . PRO A 1 166 ? 24.677 12.757 -18.812 1.00 50.56 166 PRO A O 1
ATOM 1207 N N . GLY A 1 167 ? 24.836 10.713 -19.749 1.00 57.44 167 GLY A N 1
ATOM 1208 C CA . GLY A 1 167 ? 25.542 10.067 -18.636 1.00 57.44 167 GLY A CA 1
ATOM 1209 C C . GLY A 1 167 ? 24.657 9.321 -17.629 1.00 57.44 167 GLY A C 1
ATOM 1210 O O . GLY A 1 167 ? 25.198 8.779 -16.668 1.00 57.44 167 GLY A O 1
ATOM 1211 N N . ALA A 1 168 ? 23.339 9.262 -17.841 1.00 53.69 168 ALA A N 1
ATOM 1212 C CA . ALA A 1 168 ? 22.427 8.391 -17.101 1.00 53.69 168 ALA A CA 1
ATOM 1213 C C . ALA A 1 168 ? 22.046 7.162 -17.944 1.00 53.69 168 ALA A C 1
ATOM 1215 O O . ALA A 1 168 ? 21.902 7.250 -19.164 1.00 53.69 168 ALA A O 1
ATOM 1216 N N . ASP A 1 169 ? 21.887 6.012 -17.291 1.00 51.78 169 ASP A N 1
ATOM 1217 C CA . ASP A 1 169 ? 21.334 4.814 -17.919 1.00 51.78 169 ASP A CA 1
ATOM 1218 C C . ASP A 1 169 ? 19.828 5.022 -18.146 1.00 51.78 169 ASP A C 1
ATOM 1220 O O . ASP A 1 169 ? 19.054 5.151 -17.196 1.00 51.78 169 ASP A O 1
ATOM 1224 N N . ALA A 1 170 ? 19.410 5.073 -19.411 1.00 51.00 170 ALA A N 1
ATOM 1225 C CA . ALA A 1 170 ? 18.024 5.329 -19.801 1.00 51.00 170 ALA A CA 1
ATOM 1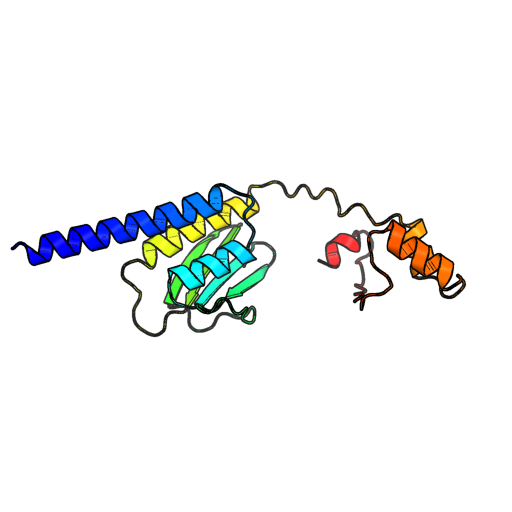226 C C . ALA A 1 170 ? 17.041 4.272 -19.259 1.00 51.00 170 ALA A C 1
ATOM 1228 O O . ALA A 1 170 ? 15.855 4.568 -19.104 1.00 51.00 170 ALA A O 1
ATOM 1229 N N . GLY A 1 171 ? 17.524 3.069 -18.919 1.00 49.72 171 GLY A N 1
ATOM 1230 C CA . GLY A 1 171 ? 16.713 2.034 -18.273 1.00 49.72 171 GLY A CA 1
ATOM 1231 C C . GLY A 1 171 ? 16.275 2.390 -16.847 1.00 49.72 171 GLY A C 1
ATOM 1232 O O . GLY A 1 171 ? 15.234 1.917 -16.397 1.00 49.72 171 GLY A O 1
ATOM 1233 N N . LEU A 1 172 ? 17.022 3.255 -16.151 1.00 47.25 172 LEU A N 1
ATOM 1234 C CA . LEU A 1 172 ? 16.681 3.753 -14.811 1.00 47.25 172 LEU A CA 1
ATOM 1235 C C . LEU A 1 172 ? 15.707 4.937 -14.845 1.00 47.25 172 LEU A C 1
ATOM 1237 O O . LEU A 1 172 ? 14.977 5.143 -13.881 1.00 47.25 172 LEU A O 1
ATOM 1241 N N . GLU A 1 173 ? 15.681 5.705 -15.936 1.00 46.91 173 GLU A N 1
ATOM 1242 C CA . GLU A 1 173 ? 14.794 6.870 -16.077 1.00 46.91 173 GLU A CA 1
ATOM 1243 C C . GLU A 1 173 ? 13.390 6.500 -16.592 1.00 46.91 173 GLU A C 1
ATOM 1245 O O . GLU A 1 173 ? 12.477 7.323 -16.542 1.00 46.91 173 GLU A O 1
ATOM 1250 N N . ALA A 1 174 ? 13.202 5.266 -17.075 1.00 46.59 174 ALA A N 1
ATOM 1251 C CA . ALA A 1 174 ? 11.955 4.799 -17.682 1.00 46.59 174 ALA A CA 1
ATOM 1252 C C . ALA A 1 174 ? 11.009 4.015 -16.745 1.00 46.59 174 ALA A C 1
ATOM 1254 O O . ALA A 1 174 ? 9.950 3.580 -17.208 1.00 46.59 174 ALA A O 1
ATOM 1255 N N . VAL A 1 175 ? 11.367 3.824 -15.465 1.00 47.38 175 VAL A N 1
ATOM 1256 C CA . VAL A 1 175 ? 10.615 3.021 -14.469 1.00 47.38 175 VAL A CA 1
ATOM 1257 C C . VAL A 1 175 ? 9.969 3.881 -13.390 1.00 47.38 175 VAL A C 1
ATOM 1259 O O . VAL A 1 175 ? 10.673 4.735 -12.814 1.00 47.38 175 VAL A O 1
#